Protein AF-A0A661ERA3-F1 (afdb_monomer_lite)

Structure (mmCIF, N/CA/C/O backbone):
data_AF-A0A661ERA3-F1
#
_entry.id   AF-A0A661ERA3-F1
#
loop_
_atom_site.group_PDB
_atom_site.id
_atom_site.type_symbol
_atom_site.label_atom_id
_atom_site.label_alt_id
_atom_site.label_comp_id
_atom_site.label_asym_id
_atom_site.label_entity_id
_atom_site.label_seq_id
_atom_site.pdbx_PDB_ins_code
_atom_site.Cartn_x
_atom_site.Cartn_y
_atom_site.Cartn_z
_atom_site.occupancy
_atom_site.B_iso_or_equiv
_atom_site.auth_seq_id
_atom_site.auth_comp_id
_atom_site.auth_asym_id
_atom_site.auth_atom_id
_atom_site.pdbx_PDB_model_num
ATOM 1 N N . MET A 1 1 ? 20.984 -39.316 20.073 1.00 54.69 1 MET A N 1
ATOM 2 C CA . MET A 1 1 ? 19.650 -38.697 20.283 1.00 54.69 1 MET A CA 1
ATOM 3 C C . MET A 1 1 ? 19.688 -37.383 21.068 1.00 54.69 1 MET A C 1
ATOM 5 O O . MET A 1 1 ? 18.980 -36.470 20.677 1.00 54.69 1 MET A O 1
ATOM 9 N N . LYS A 1 2 ? 20.518 -37.225 22.115 1.00 51.97 2 LYS A N 1
ATOM 10 C CA . LYS A 1 2 ? 20.583 -35.979 22.914 1.00 51.97 2 LYS A CA 1
ATOM 11 C C . LYS A 1 2 ? 21.170 -34.768 22.156 1.00 51.97 2 LYS A C 1
ATOM 13 O O . LYS A 1 2 ? 20.667 -33.662 22.308 1.00 51.97 2 LYS A O 1
ATOM 18 N N . SER A 1 3 ? 22.151 -34.979 21.270 1.00 54.59 3 SER A N 1
ATOM 19 C CA . SER A 1 3 ? 22.758 -33.893 20.474 1.00 54.59 3 SER A CA 1
ATOM 20 C C . SER A 1 3 ? 21.848 -33.331 19.376 1.00 54.59 3 SER A C 1
ATOM 22 O O . SER A 1 3 ? 21.937 -32.149 19.070 1.00 54.59 3 SER A O 1
ATOM 24 N N . CYS A 1 4 ? 20.935 -34.135 18.819 1.00 51.09 4 CYS A N 1
ATOM 25 C CA . CYS A 1 4 ? 19.971 -33.657 17.819 1.00 51.09 4 CYS A CA 1
ATOM 26 C C . CYS A 1 4 ? 18.899 -32.754 18.442 1.00 51.09 4 CYS A C 1
ATOM 28 O O . CYS A 1 4 ? 18.489 -31.783 17.822 1.00 51.09 4 CYS A O 1
ATOM 30 N N . VAL A 1 5 ? 18.484 -33.039 19.681 1.00 60.50 5 VAL A N 1
ATOM 31 C CA . VAL A 1 5 ? 17.509 -32.212 20.411 1.00 60.50 5 VAL A CA 1
ATOM 32 C C . VAL A 1 5 ? 18.129 -30.874 20.823 1.00 60.50 5 VAL A C 1
ATOM 34 O O . VAL A 1 5 ? 17.482 -29.841 20.691 1.00 60.50 5 VAL A O 1
ATOM 37 N N . LEU A 1 6 ? 19.403 -30.865 21.235 1.00 54.28 6 LEU A N 1
ATOM 38 C CA . LEU A 1 6 ? 20.127 -29.623 21.531 1.00 54.28 6 LEU A CA 1
ATOM 39 C C . LEU A 1 6 ? 20.326 -28.754 20.278 1.00 54.28 6 LEU A C 1
ATOM 41 O O . LEU A 1 6 ? 20.123 -27.548 20.345 1.00 54.28 6 LEU A O 1
ATOM 45 N N . ALA A 1 7 ? 20.667 -29.354 19.133 1.00 57.16 7 ALA A N 1
ATOM 46 C CA . ALA A 1 7 ? 20.816 -28.627 17.870 1.00 57.16 7 ALA A CA 1
ATOM 47 C C . ALA A 1 7 ? 19.482 -28.043 17.368 1.00 57.16 7 ALA A C 1
ATOM 49 O O . ALA A 1 7 ? 19.449 -26.923 16.864 1.00 57.16 7 ALA A O 1
ATOM 50 N N . LEU A 1 8 ? 18.375 -28.769 17.560 1.00 55.41 8 LEU A N 1
ATOM 51 C CA . LEU A 1 8 ? 17.033 -28.306 17.203 1.00 55.41 8 LEU A CA 1
ATOM 52 C C . LEU A 1 8 ? 16.563 -27.147 18.102 1.00 55.41 8 LEU A C 1
ATOM 54 O O . LEU A 1 8 ? 15.934 -26.212 17.616 1.00 55.41 8 LEU A O 1
ATOM 58 N N . LEU A 1 9 ? 16.924 -27.167 19.390 1.00 55.34 9 LEU A N 1
ATOM 59 C CA . LEU A 1 9 ? 16.661 -26.071 20.333 1.00 55.34 9 LEU A CA 1
ATOM 60 C C . LEU A 1 9 ? 17.505 -24.820 20.028 1.00 55.34 9 LEU A C 1
ATOM 62 O O . LEU A 1 9 ? 16.989 -23.708 20.117 1.00 55.34 9 LEU A O 1
ATOM 66 N N . TRP A 1 10 ? 18.762 -24.984 19.598 1.00 53.75 10 TRP A N 1
ATOM 67 C CA . TRP A 1 10 ? 19.606 -23.872 19.136 1.00 53.75 10 TRP A CA 1
ATOM 68 C C . TRP A 1 10 ? 19.092 -23.249 17.829 1.00 53.75 10 TRP A C 1
ATOM 70 O O . TRP A 1 10 ? 19.042 -22.024 17.718 1.00 53.75 10 TRP A O 1
ATOM 80 N N . LEU A 1 11 ? 18.628 -24.068 16.879 1.00 54.16 11 LEU A N 1
ATOM 81 C CA . LEU A 1 11 ? 18.009 -23.598 15.633 1.00 54.16 11 LEU A CA 1
ATOM 82 C C . LEU A 1 11 ? 16.691 -22.845 15.875 1.00 54.16 11 LEU A C 1
ATOM 84 O O . LEU A 1 11 ? 16.452 -21.833 15.223 1.00 54.16 11 LEU A O 1
ATOM 88 N N . LEU A 1 12 ? 15.873 -23.273 16.846 1.00 53.62 12 LEU A N 1
ATOM 89 C CA . LEU A 1 12 ? 14.665 -22.536 17.246 1.00 53.62 12 LEU A CA 1
ATOM 90 C C . LEU A 1 12 ? 14.980 -21.213 17.967 1.00 53.62 12 LEU A C 1
ATOM 92 O O . LEU A 1 12 ? 14.214 -20.261 17.850 1.00 53.62 12 LEU A O 1
ATOM 96 N N . SER A 1 13 ? 16.102 -21.126 18.690 1.00 53.38 13 SER A N 1
ATOM 97 C CA . SER A 1 13 ? 16.507 -19.905 19.408 1.00 53.38 13 SER A CA 1
ATOM 98 C C . SER A 1 13 ? 17.121 -18.820 18.510 1.00 53.38 13 SER A C 1
ATOM 100 O O . SER A 1 13 ? 17.169 -17.657 18.903 1.00 53.38 13 SER A O 1
ATOM 102 N N . ALA A 1 14 ? 17.551 -19.182 17.295 1.00 47.34 14 ALA A N 1
ATOM 103 C CA . ALA A 1 14 ? 18.138 -18.268 16.313 1.00 47.34 14 ALA A CA 1
ATOM 104 C C . ALA A 1 14 ? 17.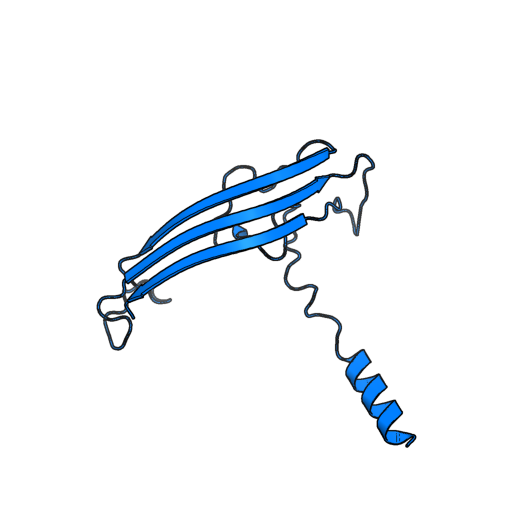104 -17.597 15.384 1.00 47.34 14 ALA A C 1
ATOM 106 O O . ALA A 1 14 ? 17.483 -16.812 14.518 1.00 47.34 14 ALA A O 1
ATOM 107 N N . MET A 1 15 ? 15.806 -17.878 15.560 1.00 51.94 15 MET A N 1
ATOM 108 C CA . MET A 1 15 ? 14.723 -17.138 14.905 1.00 51.94 15 MET A CA 1
ATOM 109 C C . MET A 1 15 ? 13.867 -16.390 15.929 1.00 51.94 15 MET A C 1
ATOM 111 O O . MET A 1 15 ? 12.734 -16.763 16.229 1.00 51.94 15 MET A O 1
ATOM 115 N N . PRO A 1 16 ? 14.361 -15.243 16.390 1.00 50.81 16 PRO A N 1
ATOM 116 C CA . PRO A 1 16 ? 13.527 -14.057 16.367 1.00 50.81 16 PRO A CA 1
ATOM 117 C C . PRO A 1 16 ? 14.238 -12.975 15.547 1.00 50.81 16 PRO A C 1
ATOM 119 O O . PRO A 1 16 ? 15.425 -13.065 15.276 1.00 50.81 16 PRO A O 1
ATOM 122 N N . VAL A 1 17 ? 13.530 -11.913 15.174 1.00 47.16 17 VAL A N 1
ATOM 123 C CA . VAL A 1 17 ? 14.082 -10.740 14.456 1.00 47.16 17 VAL A CA 1
ATOM 124 C C . VAL A 1 17 ? 14.149 -10.856 12.921 1.00 47.16 17 VAL A C 1
ATOM 126 O O . VAL A 1 17 ? 14.994 -10.258 12.274 1.00 47.16 17 VAL A O 1
ATOM 129 N N . MET A 1 18 ? 13.177 -11.521 12.291 1.00 39.12 18 MET A N 1
ATOM 130 C CA . MET A 1 18 ? 12.752 -11.126 10.929 1.00 39.12 18 MET A CA 1
ATOM 131 C C . MET A 1 18 ? 11.252 -10.816 10.832 1.00 39.12 18 MET A C 1
ATOM 133 O O . MET A 1 18 ? 10.748 -10.487 9.769 1.00 39.12 18 MET A O 1
ATOM 137 N N . ALA A 1 19 ? 10.531 -10.871 11.957 1.00 43.62 19 ALA A N 1
ATOM 138 C CA . ALA A 1 19 ? 9.147 -10.404 12.055 1.00 43.62 19 ALA A CA 1
ATOM 139 C C . ALA A 1 19 ? 9.044 -8.918 12.462 1.00 43.62 19 ALA A C 1
ATOM 141 O O . ALA A 1 19 ? 7.957 -8.355 12.449 1.00 43.62 19 ALA A O 1
ATOM 142 N N . ALA A 1 20 ? 10.166 -8.276 12.817 1.00 38.44 20 ALA A N 1
ATOM 143 C CA . ALA A 1 20 ? 10.208 -6.876 13.253 1.00 38.44 20 ALA A CA 1
ATOM 144 C C . ALA A 1 20 ? 10.586 -5.884 12.134 1.00 38.44 20 ALA A C 1
ATOM 146 O O . ALA A 1 20 ? 10.508 -4.678 12.335 1.00 38.44 20 ALA A O 1
ATOM 147 N N . ALA A 1 21 ? 10.965 -6.358 10.942 1.00 38.78 21 ALA A N 1
ATOM 148 C CA . ALA A 1 21 ? 11.406 -5.494 9.839 1.00 38.78 21 ALA A CA 1
ATOM 149 C C . ALA A 1 21 ? 10.261 -4.738 9.127 1.00 38.78 21 ALA A C 1
ATOM 151 O O . ALA A 1 21 ? 10.501 -4.046 8.144 1.00 38.78 21 ALA A O 1
ATOM 152 N N . GLY A 1 22 ? 9.023 -4.863 9.614 1.00 42.09 22 GLY A N 1
ATOM 153 C CA . GLY A 1 22 ? 7.836 -4.235 9.034 1.00 42.09 22 GLY A CA 1
ATOM 154 C C . GLY A 1 22 ? 7.041 -3.375 10.010 1.00 42.09 22 GLY A C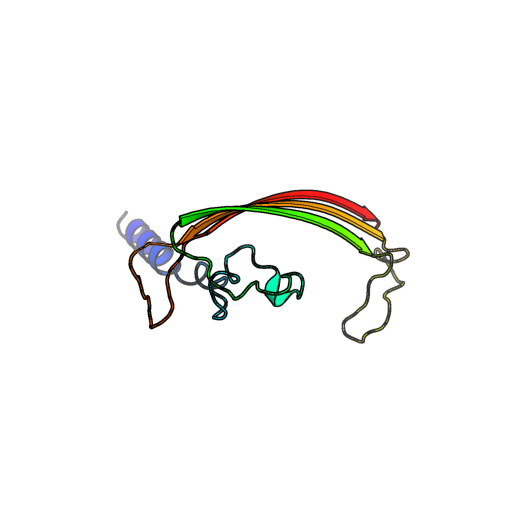 1
ATOM 155 O O . GLY A 1 22 ? 5.876 -3.126 9.747 1.00 42.09 22 GLY A O 1
ATOM 156 N N . THR A 1 23 ? 7.602 -2.956 11.148 1.00 41.09 23 THR A N 1
ATOM 157 C CA . THR A 1 23 ? 6.945 -1.959 12.008 1.00 41.09 23 THR A CA 1
ATOM 158 C C . THR A 1 23 ? 7.576 -0.602 11.740 1.00 41.09 23 THR A C 1
ATOM 160 O O . THR A 1 23 ? 8.486 -0.179 12.456 1.00 41.09 23 THR A O 1
ATOM 163 N N . SER A 1 24 ? 7.142 0.073 10.673 1.00 40.56 24 SER A N 1
ATOM 164 C CA . SER A 1 24 ? 7.513 1.477 10.495 1.00 40.56 24 SER A CA 1
ATOM 165 C C . SER A 1 24 ? 6.959 2.273 11.690 1.00 40.56 24 SER A C 1
ATOM 167 O O . SER A 1 24 ? 5.784 2.111 12.022 1.00 40.56 24 SER A O 1
ATOM 169 N N . PRO A 1 25 ? 7.755 3.126 12.360 1.00 39.34 25 PRO A N 1
ATOM 170 C CA . PRO A 1 25 ? 7.333 3.871 13.553 1.00 39.34 25 PRO A CA 1
ATOM 171 C C . PRO A 1 25 ? 6.262 4.945 13.270 1.00 39.34 25 PRO A C 1
ATOM 173 O O . PRO A 1 25 ? 5.849 5.667 14.175 1.00 39.34 25 PRO A O 1
ATOM 176 N N . ILE A 1 26 ? 5.787 5.045 12.025 1.00 39.00 26 ILE A N 1
ATOM 177 C CA . ILE A 1 26 ? 4.770 5.990 11.568 1.00 39.00 26 ILE A CA 1
ATOM 178 C C . ILE A 1 26 ? 3.411 5.275 11.484 1.00 39.00 26 ILE A C 1
ATOM 180 O O . ILE A 1 26 ? 2.937 4.941 10.401 1.00 39.00 26 ILE A O 1
ATOM 184 N N . GLY A 1 27 ? 2.789 5.037 12.642 1.00 43.09 27 GLY A N 1
ATOM 185 C CA . GLY A 1 27 ? 1.357 4.721 12.761 1.00 43.09 27 GLY A CA 1
ATOM 186 C C . GLY A 1 27 ? 0.834 3.479 12.002 1.00 43.09 27 GLY A C 1
ATOM 187 O O . GLY A 1 27 ? 1.600 2.708 11.426 1.00 43.09 27 GLY A O 1
ATOM 188 N N . PRO A 1 28 ? -0.496 3.256 11.996 1.00 44.88 28 PRO A N 1
ATOM 189 C CA . PRO A 1 28 ? -1.146 2.081 11.390 1.00 44.88 28 PRO A CA 1
ATOM 190 C C . PRO A 1 28 ? -0.960 1.948 9.866 1.00 44.88 28 PRO A C 1
ATOM 192 O O . PRO A 1 28 ? -1.335 0.933 9.288 1.00 44.88 28 PRO A O 1
ATOM 195 N N . SER A 1 29 ? -0.358 2.937 9.203 1.00 46.12 29 SER A N 1
ATOM 196 C CA . SER A 1 29 ? 0.069 2.862 7.802 1.00 46.12 29 SER A CA 1
ATOM 197 C C . SER A 1 29 ? 1.257 1.939 7.563 1.00 46.12 29 SER A C 1
ATOM 199 O O . SER A 1 29 ? 1.447 1.509 6.432 1.00 46.12 29 SER A O 1
ATOM 201 N N . GLY A 1 30 ? 2.059 1.654 8.593 1.00 45.62 30 GLY A N 1
ATOM 202 C CA . GLY A 1 30 ? 3.382 1.044 8.476 1.00 45.62 30 GLY A CA 1
ATOM 203 C C . GLY A 1 30 ? 3.444 -0.481 8.431 1.00 45.62 30 GLY A C 1
ATOM 204 O O . GLY A 1 30 ? 4.539 -0.992 8.629 1.00 45.62 30 GLY A O 1
ATOM 205 N N . GLY A 1 31 ? 2.324 -1.189 8.233 1.00 49.16 31 GLY A N 1
ATOM 206 C CA . GLY A 1 31 ? 2.267 -2.658 8.242 1.00 49.16 31 GLY A CA 1
ATOM 207 C C . GLY A 1 31 ? 3.146 -3.338 7.178 1.00 49.16 31 GLY A C 1
ATOM 208 O O . GLY A 1 31 ? 3.733 -2.690 6.315 1.00 49.16 31 GLY A O 1
ATOM 209 N N . LEU A 1 32 ? 3.194 -4.677 7.189 1.00 45.97 32 LEU A N 1
ATOM 210 C CA . LEU A 1 32 ? 4.004 -5.522 6.281 1.00 45.97 32 LEU A CA 1
ATOM 211 C C . LEU A 1 32 ? 3.823 -5.229 4.776 1.00 45.97 32 LEU A C 1
ATOM 213 O O . LEU A 1 32 ? 4.676 -5.596 3.972 1.00 45.97 32 LEU A O 1
ATOM 217 N N . LEU A 1 33 ? 2.713 -4.592 4.398 1.00 50.25 33 LEU A N 1
ATOM 218 C CA . LEU A 1 33 ? 2.371 -4.204 3.026 1.00 50.25 33 LEU A CA 1
ATOM 219 C C . LEU A 1 33 ? 2.301 -2.679 2.842 1.00 50.25 33 LEU A C 1
ATOM 221 O O . LEU A 1 33 ? 1.618 -2.199 1.939 1.00 50.25 33 LEU A O 1
ATOM 225 N N . SER A 1 34 ? 2.925 -1.909 3.731 1.00 56.34 34 SER A N 1
ATOM 226 C CA . SER A 1 34 ? 2.994 -0.455 3.619 1.00 56.34 34 SER A CA 1
ATOM 227 C C . SER A 1 34 ? 3.840 -0.056 2.419 1.00 56.34 34 SER A C 1
ATOM 229 O O . SER A 1 34 ? 4.999 -0.461 2.300 1.00 56.34 34 SER A O 1
ATOM 231 N N . SER A 1 35 ? 3.275 0.777 1.550 1.00 59.72 35 SER A N 1
ATOM 232 C CA . SER A 1 35 ? 4.021 1.440 0.487 1.00 59.72 35 SER A CA 1
ATOM 233 C C . SER A 1 35 ? 4.482 2.846 0.886 1.00 59.72 35 SER A C 1
ATOM 235 O O . SER A 1 35 ? 5.084 3.538 0.063 1.00 59.72 35 SER A O 1
ATOM 237 N N . ALA A 1 36 ? 4.302 3.250 2.153 1.00 57.00 36 ALA A N 1
ATOM 238 C CA . ALA A 1 36 ? 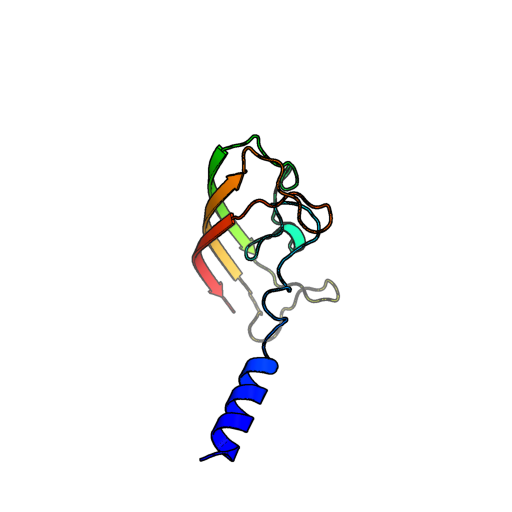4.779 4.530 2.675 1.00 57.00 36 ALA A CA 1
ATOM 239 C C . ALA A 1 36 ? 6.287 4.741 2.478 1.00 57.00 36 ALA A C 1
ATOM 241 O O . ALA A 1 36 ? 6.655 5.825 2.026 1.00 57.00 36 ALA A O 1
ATOM 242 N N . PRO A 1 37 ? 7.180 3.751 2.717 1.00 54.22 37 PRO A N 1
ATOM 243 C CA . PRO A 1 37 ? 8.610 3.931 2.447 1.00 54.22 37 PRO A CA 1
ATOM 244 C C . PRO A 1 37 ? 8.919 4.149 0.961 1.00 54.22 37 PRO A C 1
ATOM 246 O O . PRO A 1 37 ? 9.942 4.732 0.620 1.00 54.22 37 PRO A O 1
ATOM 249 N N . LEU A 1 38 ? 8.031 3.678 0.082 1.00 58.16 38 LEU A N 1
ATOM 250 C CA . LEU A 1 38 ? 8.132 3.820 -1.368 1.00 58.16 38 LEU A CA 1
ATOM 251 C C . LEU A 1 38 ? 7.421 5.087 -1.875 1.00 58.16 38 LEU A C 1
ATOM 253 O O . LEU A 1 38 ? 7.335 5.288 -3.084 1.00 58.16 38 LEU A O 1
ATOM 257 N N . GLY A 1 39 ? 6.889 5.922 -0.971 1.00 55.78 39 GLY A N 1
ATOM 258 C CA . GLY A 1 39 ? 6.143 7.135 -1.310 1.00 55.78 39 GLY A CA 1
ATOM 259 C C . GLY A 1 39 ? 4.809 6.875 -2.015 1.00 55.78 39 GLY A C 1
ATOM 260 O O . GLY A 1 39 ? 4.257 7.792 -2.613 1.00 55.78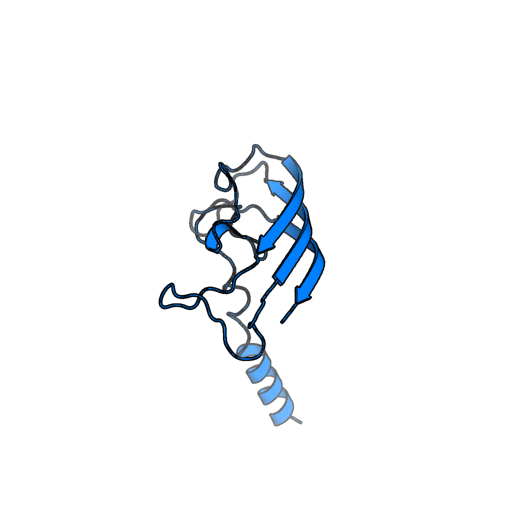 39 GLY A O 1
ATOM 261 N N . ALA A 1 40 ? 4.308 5.637 -1.978 1.00 60.22 40 ALA A N 1
ATOM 262 C CA . ALA A 1 40 ? 3.070 5.241 -2.651 1.00 60.22 40 ALA A CA 1
ATOM 263 C C . ALA A 1 40 ? 1.836 5.285 -1.732 1.00 60.22 40 ALA A C 1
ATOM 265 O O . ALA A 1 40 ? 0.718 5.114 -2.213 1.00 60.22 40 ALA A O 1
ATOM 266 N N . ASP A 1 41 ? 2.023 5.541 -0.432 1.00 60.59 41 ASP A N 1
ATOM 267 C CA . ASP A 1 41 ? 0.905 5.791 0.479 1.00 60.59 41 ASP A CA 1
ATOM 268 C C . ASP A 1 41 ? 0.422 7.242 0.332 1.00 60.59 41 ASP A C 1
ATOM 270 O O . ASP A 1 41 ? 1.208 8.187 0.389 1.00 60.59 41 ASP A O 1
ATOM 274 N N . ASP A 1 42 ? -0.887 7.393 0.146 1.00 52.53 42 ASP A N 1
ATOM 275 C CA . ASP A 1 42 ? -1.552 8.664 -0.144 1.00 52.53 42 ASP A CA 1
ATOM 276 C C . ASP A 1 42 ? -1.745 9.541 1.118 1.00 52.53 42 ASP A C 1
ATOM 278 O O . ASP A 1 42 ? -1.479 9.133 2.260 1.00 52.53 42 ASP A O 1
ATOM 282 N N . PHE A 1 43 ? -2.222 10.769 0.914 1.00 45.44 43 PHE A N 1
ATOM 283 C CA . PHE A 1 43 ? -2.546 11.743 1.954 1.00 45.44 43 PHE A CA 1
ATOM 284 C C . PHE A 1 43 ? -3.432 11.118 3.054 1.00 45.44 43 PHE A C 1
ATOM 286 O O . PHE A 1 43 ? -4.422 10.452 2.771 1.00 45.44 43 PHE A O 1
ATOM 293 N N . MET A 1 44 ? -3.081 11.361 4.325 1.00 55.84 44 MET A N 1
ATOM 294 C CA . MET A 1 44 ? -3.722 10.812 5.541 1.00 55.84 44 MET A CA 1
ATOM 295 C C . MET A 1 44 ? -3.411 9.353 5.918 1.00 55.84 44 MET A C 1
ATOM 297 O O . MET A 1 44 ? -4.021 8.851 6.862 1.00 55.84 44 MET A O 1
ATOM 301 N N . SER A 1 45 ? -2.426 8.693 5.305 1.00 57.62 45 SER A N 1
ATOM 302 C CA . SER A 1 45 ? -1.997 7.339 5.715 1.00 57.62 45 SER A CA 1
ATOM 303 C C . SER A 1 45 ? -1.680 7.206 7.222 1.00 57.62 45 SER A C 1
ATOM 305 O O . SER A 1 45 ? -1.964 6.174 7.825 1.00 57.62 45 SER A O 1
ATOM 307 N N . GLY A 1 46 ? -1.202 8.277 7.869 1.00 58.66 46 GLY A N 1
ATOM 308 C CA . GLY A 1 46 ? -0.923 8.321 9.312 1.00 58.66 46 GLY A CA 1
ATOM 309 C C . GLY A 1 46 ? -2.111 8.649 10.232 1.00 58.66 46 GLY A C 1
ATOM 310 O O . GLY A 1 46 ? -1.935 8.667 11.454 1.00 58.66 46 GLY A O 1
ATOM 311 N N . VAL A 1 47 ? -3.306 8.932 9.701 1.00 70.19 47 VAL A N 1
ATOM 312 C CA . VAL A 1 47 ? -4.481 9.276 10.520 1.00 70.19 47 VAL A CA 1
ATOM 313 C C . VAL A 1 47 ? -5.214 7.999 10.917 1.00 70.19 47 VAL A C 1
ATOM 315 O O . VAL A 1 47 ? -5.836 7.335 10.094 1.00 70.19 47 VAL A O 1
ATOM 318 N N . ALA A 1 48 ? -5.163 7.660 12.206 1.00 73.00 48 ALA A N 1
ATOM 319 C CA . ALA A 1 48 ? -5.933 6.543 12.739 1.00 73.00 48 ALA A CA 1
ATOM 320 C C . ALA A 1 48 ? -7.441 6.852 12.641 1.00 73.00 48 ALA A C 1
ATOM 322 O O . ALA A 1 48 ? -7.875 7.877 13.182 1.00 73.00 48 ALA A O 1
ATOM 323 N N . PRO A 1 49 ? -8.251 5.993 11.997 1.00 78.62 49 PRO A N 1
ATOM 324 C CA . PRO A 1 49 ? -9.691 6.198 11.951 1.00 78.62 49 PRO A CA 1
ATOM 325 C C . PRO A 1 49 ? -10.312 5.961 13.344 1.00 78.62 49 PRO A C 1
ATOM 327 O O . PRO A 1 49 ? -9.644 5.442 14.249 1.00 78.62 49 PRO A O 1
ATOM 330 N N . PRO A 1 50 ? -11.586 6.341 13.546 1.00 87.00 50 PRO A N 1
ATOM 331 C CA . PRO A 1 50 ? -12.336 5.983 14.749 1.00 87.00 50 PRO A CA 1
ATOM 332 C C . PRO A 1 50 ? -12.349 4.463 15.017 1.00 87.00 50 PRO A C 1
ATOM 334 O O . PRO A 1 50 ? -12.004 3.671 14.141 1.00 87.00 50 PRO A O 1
ATOM 337 N N . PRO A 1 51 ? -12.734 4.018 16.225 1.00 90.81 51 PRO A N 1
ATOM 338 C CA . PRO A 1 51 ? -12.917 2.598 16.503 1.00 90.81 51 PRO A CA 1
ATOM 339 C C . PRO A 1 51 ? -13.881 1.902 15.539 1.00 90.81 51 PRO A C 1
ATOM 341 O O . PRO A 1 51 ? -14.940 2.440 15.218 1.00 90.81 51 PRO A O 1
ATOM 344 N N . GLY A 1 52 ? -13.523 0.691 15.109 1.00 89.88 52 GLY A N 1
ATOM 345 C CA . GLY A 1 52 ? -14.333 -0.091 14.179 1.00 89.88 52 GLY A CA 1
ATOM 346 C C . GLY A 1 52 ? -13.531 -1.072 13.327 1.00 89.88 52 GLY A C 1
ATOM 347 O O . GLY A 1 52 ? -12.307 -1.177 13.429 1.00 89.88 52 GLY A O 1
ATOM 348 N N . VAL A 1 53 ? -14.249 -1.804 12.476 1.00 90.44 53 VAL A N 1
ATOM 349 C CA . VAL A 1 53 ? -13.673 -2.689 11.457 1.00 90.44 53 VAL A CA 1
ATOM 350 C C . VAL A 1 53 ? -13.813 -2.014 10.102 1.00 90.44 53 VAL A C 1
ATOM 352 O O . VAL A 1 53 ? -14.907 -1.616 9.706 1.00 90.44 53 VAL A O 1
ATOM 355 N N . TYR A 1 54 ? -12.697 -1.907 9.394 1.00 86.06 54 TYR A N 1
ATOM 356 C CA . TYR A 1 54 ? -12.604 -1.253 8.103 1.00 86.06 54 TYR A CA 1
ATOM 357 C C . TYR A 1 54 ? -12.143 -2.249 7.049 1.00 86.06 54 TYR A C 1
ATOM 359 O O . TYR A 1 54 ? -11.226 -3.047 7.259 1.00 86.06 54 TYR A O 1
ATOM 367 N N . TRP A 1 55 ? -12.781 -2.159 5.891 1.00 87.81 55 TRP A N 1
ATOM 368 C CA . TRP A 1 55 ? -12.320 -2.781 4.666 1.00 87.81 55 TRP A CA 1
ATOM 369 C C . TRP A 1 55 ? -11.768 -1.692 3.758 1.00 87.81 55 TRP A C 1
ATOM 371 O O . TRP A 1 55 ? -12.488 -0.762 3.393 1.00 87.81 55 TRP A O 1
ATOM 381 N N . LEU A 1 56 ? -10.492 -1.810 3.412 1.00 82.50 56 LEU A N 1
ATOM 382 C CA . LEU A 1 56 ? -9.811 -0.906 2.503 1.00 82.50 56 LEU A CA 1
ATOM 383 C C . LEU A 1 56 ? -9.460 -1.663 1.226 1.00 82.50 56 LEU A C 1
ATOM 385 O O . LEU A 1 56 ? -8.963 -2.790 1.257 1.00 82.50 56 LEU A O 1
ATOM 389 N N . ASN A 1 57 ? -9.731 -1.019 0.098 1.00 85.69 57 ASN A N 1
ATOM 390 C CA . ASN A 1 57 ? -9.434 -1.536 -1.225 1.00 85.69 57 ASN A CA 1
ATOM 391 C C . ASN A 1 57 ? -8.636 -0.483 -1.995 1.00 85.69 57 ASN A C 1
ATOM 393 O O . ASN A 1 57 ? -9.182 0.558 -2.363 1.00 85.69 57 ASN A O 1
ATOM 397 N N . TYR A 1 58 ? -7.368 -0.771 -2.261 1.00 81.75 58 TYR A N 1
ATOM 398 C CA . TYR A 1 58 ? -6.494 0.103 -3.032 1.00 81.75 58 TYR A CA 1
ATOM 399 C C . TYR A 1 58 ? -6.318 -0.467 -4.431 1.00 81.75 58 TYR A C 1
ATOM 401 O O . TYR A 1 58 ? -5.633 -1.468 -4.626 1.00 81.75 58 TYR A O 1
ATOM 409 N N . SER A 1 59 ? -6.935 0.177 -5.416 1.00 88.00 59 SER A N 1
ATOM 410 C CA . SER A 1 59 ? -6.685 -0.125 -6.825 1.00 88.00 59 SER A CA 1
ATOM 411 C C . SER A 1 59 ? -5.620 0.818 -7.350 1.00 88.00 59 SER A C 1
ATOM 413 O O . SER A 1 59 ? -5.731 2.026 -7.160 1.00 88.00 59 SER A O 1
ATOM 415 N N . PHE A 1 60 ? -4.616 0.285 -8.034 1.00 83.88 60 PHE A N 1
ATOM 416 C CA . PHE A 1 60 ? -3.578 1.109 -8.633 1.00 83.88 60 PHE A CA 1
ATOM 417 C C . PHE A 1 60 ? -3.209 0.628 -10.030 1.00 83.88 60 PHE A C 1
ATOM 419 O O . PHE A 1 60 ? -3.298 -0.556 -10.365 1.00 83.88 60 PHE A O 1
ATOM 426 N N . HIS A 1 61 ? -2.766 1.581 -10.841 1.00 89.75 61 HIS A N 1
ATOM 427 C CA . HIS A 1 61 ? -2.180 1.329 -12.142 1.00 89.75 61 HIS A CA 1
ATOM 428 C C . HIS A 1 61 ? -0.862 2.091 -12.228 1.00 89.75 61 HIS A C 1
ATOM 430 O O . HIS A 1 61 ? -0.838 3.317 -12.157 1.00 89.75 61 HIS A O 1
ATOM 436 N N . TYR A 1 62 ? 0.232 1.353 -12.356 1.00 87.31 62 TYR A N 1
ATOM 437 C CA . TYR A 1 62 ? 1.578 1.891 -12.469 1.00 87.31 62 TYR A CA 1
ATOM 438 C C . TYR A 1 62 ? 2.119 1.642 -13.872 1.00 87.31 62 TYR A C 1
ATOM 440 O O . TYR A 1 62 ? 2.023 0.529 -14.401 1.00 87.31 62 TYR A O 1
ATOM 448 N N . ARG A 1 63 ? 2.731 2.675 -14.452 1.00 93.19 63 ARG A N 1
ATOM 449 C CA . ARG A 1 63 ? 3.423 2.599 -15.733 1.00 93.19 63 ARG A CA 1
ATOM 450 C C . ARG A 1 63 ? 4.790 3.261 -15.628 1.00 93.19 63 ARG A C 1
ATOM 452 O O . ARG A 1 63 ? 4.881 4.406 -15.200 1.00 93.19 63 ARG A O 1
ATOM 459 N N . ALA A 1 64 ? 5.813 2.556 -16.092 1.00 91.88 64 ALA A N 1
ATOM 460 C CA . ALA A 1 64 ? 7.139 3.108 -16.320 1.00 91.88 64 ALA A CA 1
ATOM 461 C C . ALA A 1 64 ? 7.642 2.668 -17.694 1.00 91.88 64 ALA A C 1
ATOM 463 O O . ALA A 1 64 ? 7.529 1.497 -18.053 1.00 91.88 64 ALA A O 1
ATOM 464 N N . ASP A 1 65 ? 8.184 3.613 -18.455 1.00 93.81 65 ASP A N 1
ATOM 465 C CA . ASP A 1 65 ? 8.769 3.370 -19.780 1.00 93.81 65 ASP A CA 1
ATOM 466 C C . ASP A 1 65 ? 10.305 3.554 -19.762 1.00 93.81 65 ASP A C 1
ATOM 468 O O . ASP A 1 65 ? 10.929 3.585 -20.815 1.00 93.81 65 ASP A O 1
ATOM 472 N N . LYS A 1 66 ? 10.900 3.740 -18.572 1.00 91.50 66 LYS A N 1
ATOM 473 C CA . LYS A 1 66 ? 12.333 3.983 -18.351 1.00 91.50 66 LYS A CA 1
ATOM 474 C C . LYS A 1 66 ? 12.783 3.363 -17.036 1.00 91.50 66 LYS A C 1
ATOM 476 O O . LYS A 1 66 ? 12.014 3.363 -16.071 1.00 91.50 66 LYS A O 1
ATOM 481 N N . PHE A 1 67 ? 14.021 2.881 -16.988 1.00 91.12 67 PHE A N 1
ATOM 482 C CA . PHE A 1 67 ? 14.651 2.413 -15.757 1.00 91.12 67 PHE A CA 1
ATOM 483 C C . PHE A 1 67 ? 15.779 3.371 -15.363 1.00 91.12 67 PHE A C 1
ATOM 485 O O . PHE A 1 67 ? 16.749 3.522 -16.100 1.00 91.12 67 PHE A O 1
ATOM 492 N N . THR A 1 68 ? 15.654 4.038 -14.215 1.00 90.12 68 THR A N 1
ATOM 493 C CA . THR A 1 68 ? 16.636 5.027 -13.740 1.00 90.12 68 THR A CA 1
ATOM 494 C C . THR A 1 68 ? 17.546 4.407 -12.684 1.00 90.12 68 THR A C 1
ATOM 496 O O . THR A 1 68 ? 17.068 3.827 -11.709 1.00 90.12 68 THR A O 1
ATOM 499 N N . GLY A 1 69 ? 18.857 4.514 -12.897 1.00 87.50 69 GLY A N 1
ATOM 500 C CA . GLY A 1 69 ? 19.886 4.055 -11.973 1.00 87.50 69 GLY A CA 1
ATOM 501 C C . GLY A 1 69 ? 20.038 4.962 -10.750 1.00 87.50 69 GLY A C 1
ATOM 502 O O . GLY A 1 69 ? 19.438 6.031 -10.650 1.00 87.50 69 GLY A O 1
ATOM 503 N N . GLY A 1 70 ? 20.874 4.540 -9.799 1.00 87.81 70 GLY A N 1
ATOM 504 C CA . GLY A 1 70 ? 21.130 5.304 -8.570 1.00 87.81 70 GLY A CA 1
ATOM 505 C C . GLY A 1 70 ? 21.866 6.634 -8.783 1.00 87.81 70 GLY A C 1
ATOM 506 O O . GLY A 1 70 ? 21.852 7.484 -7.900 1.00 87.81 70 GLY A O 1
ATOM 507 N N . ASP A 1 71 ? 22.485 6.828 -9.947 1.00 91.56 71 ASP A N 1
ATOM 508 C CA . ASP A 1 71 ? 23.117 8.079 -10.383 1.00 91.56 71 ASP A CA 1
ATOM 509 C C . ASP A 1 71 ? 22.119 9.071 -11.012 1.00 91.56 71 ASP A C 1
ATOM 511 O O . ASP A 1 71 ? 22.501 10.176 -11.394 1.00 91.56 71 ASP A O 1
ATOM 515 N N . GLY A 1 72 ? 20.842 8.685 -11.119 1.00 88.81 72 GLY A N 1
ATOM 516 C CA . GLY A 1 72 ? 19.789 9.480 -11.745 1.00 88.81 72 GLY A CA 1
ATOM 517 C C . GLY A 1 72 ? 19.758 9.386 -13.272 1.00 88.81 72 GLY A C 1
ATOM 518 O O . GLY A 1 72 ? 18.865 9.973 -13.886 1.00 88.81 72 GLY A O 1
ATOM 519 N N . ASN A 1 73 ? 20.674 8.635 -13.890 1.00 92.38 73 ASN A N 1
ATOM 520 C CA . ASN A 1 73 ? 20.686 8.425 -15.333 1.00 92.38 73 ASN A CA 1
ATOM 521 C C . ASN A 1 73 ? 19.815 7.227 -15.725 1.00 92.38 73 ASN A C 1
ATOM 523 O O . ASN A 1 73 ? 19.610 6.283 -14.963 1.00 92.38 73 ASN A O 1
ATOM 527 N N . GLU A 1 74 ? 19.278 7.264 -16.941 1.00 92.50 74 GLU A N 1
ATOM 528 C CA . GLU A 1 74 ? 18.540 6.140 -17.511 1.00 92.50 74 GLU A CA 1
ATOM 529 C C . GLU A 1 74 ? 19.500 5.012 -17.912 1.00 92.50 74 GLU A C 1
ATOM 531 O O . GLU A 1 74 ? 20.516 5.250 -18.566 1.00 92.50 74 GLU A O 1
ATOM 536 N N . ILE A 1 75 ? 19.158 3.777 -17.551 1.00 91.19 75 ILE A N 1
ATOM 537 C CA . ILE A 1 75 ? 19.872 2.579 -17.983 1.00 91.19 75 ILE A CA 1
ATOM 538 C C . ILE A 1 75 ? 19.305 2.157 -19.341 1.00 91.19 75 ILE A C 1
ATOM 540 O O . ILE A 1 75 ? 18.148 1.762 -19.431 1.00 91.19 75 ILE A O 1
ATOM 544 N N . GLN A 1 76 ? 20.130 2.237 -20.386 1.00 89.06 76 GLN A N 1
ATOM 545 C CA . GLN A 1 76 ? 19.782 1.880 -21.774 1.00 89.06 76 GLN A CA 1
ATOM 546 C C . GLN A 1 76 ? 20.695 0.767 -22.314 1.00 89.06 76 GLN A C 1
ATOM 548 O O . GLN A 1 76 ? 21.115 0.778 -23.467 1.00 89.06 76 GLN A O 1
ATOM 553 N N . VAL A 1 77 ? 21.117 -0.154 -21.445 1.00 86.50 77 VAL A N 1
ATOM 554 C CA . VAL A 1 77 ? 22.056 -1.225 -21.797 1.00 86.50 77 VAL A CA 1
ATOM 555 C C . VAL A 1 77 ? 21.581 -2.563 -21.250 1.00 86.50 77 VAL A C 1
ATOM 557 O O . VAL A 1 77 ? 21.106 -2.639 -20.120 1.00 86.50 77 VAL A O 1
ATOM 560 N N . GLY A 1 78 ? 21.791 -3.627 -22.030 1.00 86.19 78 GLY A N 1
ATOM 561 C CA . GLY A 1 78 ? 21.500 -5.003 -21.621 1.00 86.19 78 GLY A CA 1
ATOM 562 C C . GLY A 1 78 ? 20.002 -5.353 -21.646 1.00 86.19 78 GLY A C 1
ATOM 563 O O . GLY A 1 78 ? 19.251 -4.720 -22.387 1.00 86.19 78 GLY A O 1
ATOM 564 N N . PRO A 1 79 ? 19.542 -6.357 -20.867 1.00 84.19 79 PRO A N 1
ATOM 565 C CA . PRO A 1 79 ? 18.117 -6.413 -20.519 1.00 84.19 79 PRO A CA 1
ATOM 566 C C . PRO A 1 79 ? 17.817 -5.108 -19.777 1.00 84.19 79 PRO A C 1
ATOM 568 O O . PRO A 1 79 ? 18.724 -4.631 -19.142 1.00 84.19 79 PRO A O 1
ATOM 571 N N . LEU A 1 80 ? 16.649 -4.501 -19.747 1.00 87.62 80 LEU A N 1
ATOM 572 C CA . LEU A 1 80 ? 16.446 -3.083 -19.345 1.00 87.62 80 LEU A CA 1
ATOM 573 C C . LEU A 1 80 ? 16.644 -2.066 -20.483 1.00 87.62 80 LEU A C 1
ATOM 575 O O . LEU A 1 80 ? 16.062 -0.987 -20.379 1.00 87.62 80 LEU A O 1
ATOM 579 N N . ASP A 1 81 ? 17.354 -2.379 -21.576 1.00 86.75 81 ASP A N 1
ATOM 580 C CA . ASP A 1 81 ? 17.221 -1.571 -22.798 1.00 86.75 81 ASP A CA 1
ATOM 581 C C . ASP A 1 81 ? 15.780 -1.707 -23.341 1.00 86.75 81 ASP A C 1
ATOM 583 O O . ASP A 1 81 ? 15.230 -2.807 -23.424 1.00 86.75 81 ASP A O 1
ATOM 587 N N . ASP A 1 82 ? 15.122 -0.583 -23.635 1.00 89.88 82 ASP A N 1
ATOM 588 C CA . ASP A 1 82 ? 13.666 -0.489 -23.879 1.00 89.88 82 ASP A CA 1
ATOM 589 C C . ASP A 1 82 ? 12.778 -1.052 -22.737 1.00 89.88 82 ASP A C 1
ATOM 591 O O . ASP A 1 82 ? 11.740 -1.688 -22.983 1.00 89.88 82 ASP A O 1
ATOM 595 N N . PHE A 1 83 ? 13.164 -0.810 -21.476 1.00 93.00 83 PHE A N 1
ATOM 596 C CA . PHE A 1 83 ? 12.385 -1.204 -20.297 1.00 93.00 83 PHE A CA 1
ATOM 597 C C . PHE A 1 83 ? 10.942 -0.687 -20.343 1.00 93.00 83 PHE A C 1
ATOM 599 O O . PHE A 1 83 ? 10.685 0.511 -20.476 1.00 93.00 83 PHE A O 1
ATOM 606 N N . LYS A 1 84 ? 9.977 -1.587 -20.131 1.00 94.38 84 LYS A N 1
ATOM 607 C CA . LYS A 1 84 ? 8.569 -1.212 -19.937 1.00 94.38 84 LYS A CA 1
ATOM 608 C C . LYS A 1 84 ? 7.960 -2.000 -18.792 1.00 94.38 84 LYS A C 1
ATOM 610 O O . LYS A 1 84 ? 7.924 -3.227 -18.825 1.00 94.38 84 LYS A O 1
ATOM 615 N N . ALA A 1 85 ? 7.376 -1.299 -17.832 1.00 92.50 85 ALA A N 1
ATOM 616 C CA . ALA A 1 85 ? 6.574 -1.886 -16.774 1.00 92.50 85 ALA A CA 1
ATOM 617 C C . ALA A 1 85 ? 5.148 -1.351 -16.831 1.00 92.50 85 ALA A C 1
ATOM 619 O O . ALA A 1 85 ? 4.915 -0.142 -16.841 1.00 92.50 85 ALA A O 1
ATOM 620 N N . ARG A 1 86 ? 4.181 -2.266 -16.832 1.00 94.81 86 ARG A N 1
ATOM 621 C CA . ARG A 1 86 ? 2.776 -1.970 -16.557 1.00 94.81 86 ARG A CA 1
ATOM 622 C C . ARG A 1 86 ? 2.305 -2.917 -15.474 1.00 94.81 86 ARG A C 1
ATOM 624 O O . ARG A 1 86 ? 2.341 -4.134 -15.651 1.00 94.81 86 ARG A O 1
ATOM 631 N N . ILE A 1 87 ? 1.889 -2.357 -14.351 1.00 91.81 87 ILE A N 1
ATOM 632 C CA . ILE A 1 87 ? 1.432 -3.124 -13.201 1.00 91.81 87 ILE A CA 1
ATOM 633 C C . ILE A 1 87 ? 0.054 -2.602 -12.841 1.00 91.81 87 ILE A C 1
ATOM 635 O O . ILE A 1 87 ? -0.097 -1.430 -12.508 1.00 91.81 87 ILE A O 1
ATOM 639 N N . THR A 1 88 ? -0.945 -3.471 -12.919 1.00 92.94 88 THR A N 1
ATOM 640 C CA . THR A 1 88 ? -2.266 -3.179 -12.363 1.00 92.94 88 THR A CA 1
ATOM 641 C C . THR A 1 88 ? -2.423 -4.024 -11.124 1.00 92.94 88 THR A C 1
ATOM 643 O O . THR A 1 88 ? -2.159 -5.227 -11.150 1.00 92.94 88 THR A O 1
ATOM 646 N N . GLY A 1 89 ? -2.809 -3.391 -10.032 1.00 89.44 89 GLY A N 1
ATOM 647 C CA . GLY A 1 89 ? -2.876 -4.050 -8.750 1.00 89.44 89 GLY A CA 1
ATOM 648 C C . GLY A 1 89 ? -4.123 -3.686 -7.989 1.00 89.44 89 GLY A C 1
ATOM 649 O O . GLY A 1 89 ? -4.699 -2.609 -8.150 1.00 89.44 89 GLY A O 1
ATOM 650 N N . ASN A 1 90 ? -4.516 -4.619 -7.141 1.00 89.12 90 ASN A N 1
ATOM 651 C CA . ASN A 1 90 ? -5.551 -4.417 -6.165 1.00 89.12 90 ASN A CA 1
ATOM 652 C C . ASN A 1 90 ? -5.058 -4.943 -4.815 1.00 89.12 90 ASN A C 1
ATOM 654 O O . ASN A 1 90 ? -4.631 -6.095 -4.711 1.00 89.12 90 ASN A O 1
ATOM 658 N N . VAL A 1 91 ? -5.048 -4.078 -3.804 1.00 84.19 91 VAL A N 1
ATOM 659 C CA . VAL A 1 91 ? -4.640 -4.420 -2.444 1.00 84.19 91 VAL A CA 1
ATOM 660 C C . VAL A 1 91 ? -5.865 -4.384 -1.562 1.00 84.19 91 VAL A C 1
ATOM 662 O O . VAL A 1 91 ? -6.448 -3.334 -1.293 1.00 84.19 91 VAL A O 1
ATOM 665 N N . PHE A 1 92 ? -6.211 -5.566 -1.096 1.00 85.38 92 PHE A N 1
ATOM 666 C CA . PHE A 1 92 ? -7.281 -5.798 -0.161 1.00 85.38 92 PHE A CA 1
ATOM 667 C C . PHE A 1 92 ? -6.711 -5.750 1.247 1.00 85.38 92 PHE A C 1
ATOM 669 O O . PHE A 1 92 ? -5.770 -6.487 1.545 1.00 85.38 92 PHE A O 1
ATOM 676 N N . ARG A 1 93 ? -7.257 -4.898 2.113 1.00 82.56 93 ARG A N 1
ATOM 677 C CA . ARG A 1 93 ? -6.792 -4.745 3.493 1.00 82.56 93 ARG A CA 1
ATOM 678 C C . ARG A 1 93 ? -7.976 -4.716 4.451 1.00 82.56 93 ARG A C 1
ATOM 680 O O . ARG A 1 93 ? -8.834 -3.841 4.389 1.00 82.56 93 ARG A O 1
ATOM 687 N N . TYR A 1 94 ? -7.987 -5.666 5.369 1.00 83.25 94 TYR A N 1
ATOM 688 C CA . TYR A 1 94 ? -8.800 -5.635 6.571 1.00 83.25 94 TYR A CA 1
ATOM 689 C C . TYR A 1 94 ? -8.032 -4.934 7.680 1.00 83.25 94 TYR A C 1
ATOM 691 O O . TYR A 1 94 ? -6.858 -5.209 7.916 1.00 83.25 94 TYR A O 1
ATOM 699 N N . PHE A 1 95 ? -8.712 -4.036 8.371 1.00 83.44 95 PHE A N 1
ATOM 700 C CA . PHE A 1 95 ? -8.133 -3.236 9.433 1.00 83.44 95 PHE A CA 1
ATOM 701 C C . PHE A 1 95 ? -9.105 -3.173 10.603 1.00 83.44 95 PHE A C 1
ATOM 703 O O . PHE A 1 95 ? -10.301 -2.941 10.410 1.00 83.44 95 PHE A O 1
ATOM 710 N N . TRP A 1 96 ? -8.604 -3.361 11.819 1.00 86.50 96 TRP A N 1
ATOM 711 C CA . TRP A 1 96 ? -9.411 -3.224 13.025 1.00 86.50 96 TRP A CA 1
ATOM 712 C C . TRP A 1 96 ? -8.796 -2.189 13.961 1.00 86.50 96 TRP A C 1
ATOM 714 O O . TRP A 1 96 ? -7.654 -2.323 14.396 1.00 86.50 96 TRP A O 1
ATOM 724 N N . MET A 1 97 ? -9.587 -1.169 14.293 1.00 88.00 97 MET A N 1
ATOM 725 C CA . MET A 1 97 ? -9.270 -0.203 15.335 1.00 88.00 97 MET A CA 1
ATOM 726 C C . MET A 1 97 ? -10.015 -0.588 16.617 1.00 88.00 97 MET A C 1
ATOM 728 O O . MET A 1 97 ? -11.248 -0.488 16.652 1.00 88.00 97 MET A O 1
ATOM 732 N N . PRO A 1 98 ? -9.301 -1.002 17.678 1.00 87.81 98 PRO A N 1
ATOM 733 C CA . PRO A 1 98 ? -9.921 -1.303 18.958 1.00 87.81 98 PRO A CA 1
ATOM 734 C C . PRO A 1 98 ? -10.630 -0.078 19.552 1.00 87.81 98 PRO A C 1
ATOM 736 O O . PRO A 1 98 ? -10.137 1.047 19.477 1.00 87.81 98 PRO A O 1
ATOM 739 N N . GLU A 1 99 ? -11.773 -0.305 20.200 1.00 91.25 99 GLU A N 1
ATOM 740 C CA . GLU A 1 99 ? -12.477 0.730 20.975 1.00 91.25 99 GLU A CA 1
ATOM 741 C C . GLU A 1 99 ? -11.679 1.179 22.196 1.00 91.25 99 GLU A C 1
ATOM 743 O O . GLU A 1 99 ? -11.675 2.355 22.557 1.00 91.25 99 GLU A O 1
ATOM 748 N N . ARG A 1 100 ? -10.978 0.237 22.830 1.00 89.00 100 ARG A N 1
ATOM 749 C CA . ARG A 1 100 ? -10.081 0.529 23.946 1.00 89.00 100 ARG A CA 1
ATOM 750 C C . ARG A 1 100 ? -8.737 1.001 23.413 1.00 89.00 100 ARG A C 1
ATOM 752 O O . ARG A 1 100 ? -8.202 0.420 22.474 1.00 89.00 100 ARG A O 1
ATOM 759 N N . ASP A 1 101 ? -8.161 2.008 24.059 1.00 87.12 101 ASP A N 1
ATOM 760 C CA . ASP A 1 101 ? -6.819 2.486 23.729 1.00 87.12 101 ASP A CA 1
ATOM 761 C C . ASP A 1 101 ? -5.759 1.469 24.185 1.00 87.12 101 ASP A C 1
ATOM 763 O O . ASP A 1 101 ? -5.282 1.499 25.320 1.00 87.12 101 ASP A O 1
ATOM 767 N N . ILE A 1 102 ? -5.431 0.516 23.310 1.00 87.19 102 ILE A N 1
ATOM 768 C CA . ILE A 1 102 ? -4.378 -0.474 23.541 1.00 87.19 102 ILE A CA 1
ATOM 769 C C . ILE A 1 102 ? -3.059 0.135 23.077 1.00 87.19 102 ILE A C 1
ATOM 771 O O . ILE A 1 102 ? -2.903 0.454 21.898 1.00 87.19 102 ILE A O 1
ATOM 775 N N . ARG A 1 103 ? -2.096 0.272 23.995 1.00 86.12 103 ARG A N 1
ATOM 776 C CA . ARG A 1 103 ? -0.772 0.823 23.690 1.00 86.12 103 ARG A CA 1
ATOM 777 C C . ARG A 1 103 ? 0.340 -0.186 23.916 1.00 86.12 103 ARG A C 1
ATOM 779 O O . ARG A 1 103 ? 0.393 -0.833 24.958 1.00 86.12 103 ARG A O 1
ATOM 786 N N . ILE A 1 104 ? 1.264 -0.254 22.965 1.00 81.19 104 ILE A N 1
ATOM 787 C CA . ILE A 1 104 ? 2.499 -1.037 23.049 1.00 81.19 104 ILE A CA 1
ATOM 788 C C . ILE A 1 104 ? 3.654 -0.053 22.876 1.00 81.19 104 ILE A C 1
ATOM 790 O O . ILE A 1 104 ? 3.718 0.653 21.873 1.00 81.19 104 ILE A O 1
ATOM 794 N N . LEU A 1 105 ? 4.532 0.051 23.880 1.00 89.81 105 LEU A N 1
ATOM 795 C CA . LEU A 1 105 ? 5.663 0.997 23.889 1.00 89.81 105 LEU A CA 1
ATOM 796 C C . LEU A 1 105 ? 5.256 2.462 23.598 1.00 89.81 105 LEU A C 1
ATOM 798 O O . LEU A 1 105 ? 6.013 3.228 23.014 1.00 89.81 105 LEU A O 1
ATOM 802 N N . GLY A 1 106 ? 4.039 2.851 23.992 1.00 80.44 106 GLY A N 1
ATOM 803 C CA . GLY A 1 106 ? 3.496 4.198 23.782 1.00 80.44 106 GLY A CA 1
ATOM 804 C C . GLY A 1 106 ? 2.758 4.413 22.453 1.00 80.44 106 GLY A C 1
ATOM 805 O O . GLY A 1 106 ? 2.003 5.381 22.352 1.00 80.44 106 GLY A O 1
ATOM 806 N N . GLY A 1 107 ? 2.892 3.505 21.480 1.00 78.38 107 GLY A N 1
ATOM 807 C CA . GLY A 1 107 ? 2.142 3.528 20.220 1.00 78.38 107 GLY A CA 1
ATOM 808 C C . GLY A 1 107 ? 0.785 2.834 20.339 1.00 78.38 107 GLY A C 1
ATOM 809 O O . GLY A 1 107 ? 0.673 1.815 21.020 1.00 78.38 107 GLY A O 1
ATOM 810 N N . ARG A 1 108 ? -0.251 3.369 19.675 1.00 80.38 108 ARG A N 1
ATOM 811 C CA . ARG A 1 108 ? -1.566 2.708 19.585 1.00 80.38 108 ARG A CA 1
ATOM 812 C C . ARG A 1 108 ? -1.456 1.455 18.724 1.00 80.38 108 ARG A C 1
ATOM 814 O O . ARG A 1 108 ? -0.943 1.515 17.610 1.00 80.38 108 ARG A O 1
ATOM 821 N N . TRP A 1 109 ? -1.954 0.339 19.237 1.00 82.25 109 TRP A N 1
ATOM 822 C CA . TRP A 1 109 ? -1.972 -0.929 18.525 1.00 82.25 109 TRP A CA 1
ATOM 823 C C . TRP A 1 109 ? -3.267 -1.075 17.724 1.00 82.25 109 TRP A C 1
ATOM 825 O O . TRP A 1 109 ? -4.363 -0.977 18.275 1.00 82.25 109 TRP A O 1
ATOM 835 N N . ALA A 1 110 ? -3.123 -1.322 1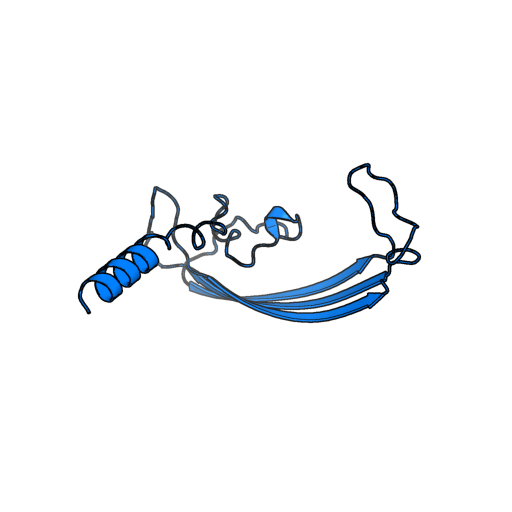6.426 1.00 81.81 110 ALA A N 1
ATOM 836 C CA . ALA A 1 110 ? -4.217 -1.630 15.520 1.00 81.81 110 ALA A CA 1
ATOM 837 C C . ALA A 1 110 ? -3.706 -2.659 14.504 1.00 81.81 110 ALA A C 1
ATOM 839 O O . ALA A 1 110 ? -2.795 -2.335 13.738 1.00 81.81 110 ALA A O 1
ATOM 840 N N . PRO A 1 111 ? -4.205 -3.903 14.529 1.00 81.06 111 PRO A N 1
ATOM 841 C CA . PRO A 1 111 ? -3.776 -4.903 13.570 1.00 81.06 111 PRO A CA 1
ATOM 842 C C . PRO A 1 111 ? -4.430 -4.661 12.209 1.00 81.06 111 PRO A C 1
ATOM 844 O O . PRO A 1 111 ? -5.626 -4.361 12.103 1.00 81.06 111 PRO A O 1
ATOM 847 N N . ASP A 1 112 ? -3.641 -4.863 11.162 1.00 76.94 112 ASP A N 1
ATOM 848 C CA . ASP A 1 112 ? -4.101 -4.937 9.789 1.00 76.94 112 ASP A CA 1
ATOM 849 C C . ASP A 1 112 ? -3.693 -6.274 9.163 1.00 76.94 112 ASP A C 1
ATOM 851 O O . ASP A 1 112 ? -2.741 -6.941 9.572 1.00 76.94 112 ASP A O 1
ATOM 855 N N . PHE A 1 113 ? -4.468 -6.704 8.181 1.00 78.25 113 PHE A N 1
ATOM 856 C CA . PHE A 1 113 ? -4.155 -7.850 7.350 1.00 78.25 113 PHE A CA 1
ATOM 857 C C . PHE A 1 113 ? -4.533 -7.506 5.925 1.00 78.25 113 PHE A C 1
ATOM 859 O O . PHE A 1 113 ? -5.639 -7.037 5.668 1.00 78.25 113 PHE A O 1
ATOM 866 N N . GLY A 1 114 ? -3.643 -7.774 4.983 1.00 77.00 114 GLY A N 1
ATOM 867 C CA . GLY A 1 114 ? -3.957 -7.571 3.585 1.00 77.00 114 GLY A CA 1
ATOM 868 C C . GLY A 1 114 ? -3.301 -8.588 2.683 1.00 77.00 114 GLY A C 1
ATOM 869 O O . GLY A 1 114 ? -2.377 -9.303 3.069 1.00 77.00 114 GLY A O 1
ATOM 870 N N . PHE A 1 115 ? -3.797 -8.629 1.458 1.00 80.06 115 PHE A N 1
ATOM 871 C CA . PHE A 1 115 ? -3.217 -9.396 0.373 1.00 80.06 115 PHE A CA 1
ATOM 872 C C . PHE A 1 115 ? -3.328 -8.592 -0.921 1.00 80.06 115 PHE A C 1
ATOM 874 O O . PHE A 1 115 ? -4.248 -7.793 -1.107 1.00 80.06 115 PHE A O 1
ATOM 881 N N . ALA A 1 116 ? -2.358 -8.785 -1.809 1.00 83.19 116 ALA A N 1
ATOM 882 C CA . ALA A 1 116 ? -2.281 -8.068 -3.072 1.00 83.19 116 ALA A CA 1
ATOM 883 C C . ALA A 1 116 ? -2.535 -9.021 -4.240 1.00 83.19 116 ALA A C 1
ATOM 885 O O . ALA A 1 116 ? -1.903 -10.074 -4.343 1.00 83.19 116 ALA A O 1
ATOM 886 N N . LEU A 1 117 ? -3.423 -8.617 -5.145 1.00 88.19 117 LEU A N 1
ATOM 887 C CA . LEU A 1 117 ? -3.563 -9.202 -6.472 1.00 88.19 117 LEU A CA 1
ATOM 888 C C . LEU A 1 117 ? -2.868 -8.288 -7.475 1.00 88.19 117 LEU A C 1
ATOM 890 O O . LEU A 1 117 ? -3.112 -7.083 -7.494 1.00 88.19 117 LEU A O 1
ATOM 894 N N . LEU A 1 118 ? -1.982 -8.851 -8.293 1.00 90.06 118 LEU A N 1
ATOM 895 C CA . LEU A 1 118 ? -1.132 -8.086 -9.202 1.00 90.06 118 LEU A CA 1
ATOM 896 C C . LEU A 1 118 ? -1.134 -8.731 -10.587 1.00 90.06 118 LEU A C 1
ATOM 898 O O . LEU A 1 118 ? -0.763 -9.895 -10.725 1.00 90.06 118 LEU A O 1
ATOM 902 N N . ASP A 1 119 ? -1.471 -7.947 -11.607 1.00 93.69 119 ASP A N 1
ATOM 903 C CA . ASP A 1 119 ? -1.136 -8.237 -13.000 1.00 93.69 119 ASP A CA 1
ATOM 904 C C . ASP A 1 119 ? 0.123 -7.445 -13.362 1.00 93.69 119 ASP A C 1
ATOM 906 O O . ASP A 1 119 ? 0.117 -6.210 -13.368 1.00 93.69 119 ASP A O 1
ATOM 910 N N . LYS A 1 120 ? 1.222 -8.157 -13.623 1.00 92.19 120 LYS A N 1
ATOM 911 C CA . LYS A 1 120 ? 2.527 -7.567 -13.939 1.00 92.19 120 LYS A CA 1
ATOM 912 C C . LYS A 1 120 ? 2.887 -7.878 -15.384 1.00 92.19 120 LYS A C 1
ATOM 914 O O . LYS A 1 120 ? 3.121 -9.028 -15.744 1.00 92.19 120 LYS A O 1
ATOM 919 N N . ARG A 1 121 ? 2.993 -6.834 -16.200 1.00 93.62 121 ARG A N 1
ATOM 920 C CA . ARG A 1 121 ? 3.502 -6.890 -17.571 1.00 93.62 121 ARG A CA 1
ATOM 921 C C . ARG A 1 121 ? 4.850 -6.179 -17.592 1.00 93.62 121 ARG A C 1
ATOM 923 O O . ARG A 1 121 ? 4.896 -4.950 -17.533 1.00 93.62 121 ARG A O 1
ATOM 930 N N . LEU A 1 122 ? 5.929 -6.950 -17.648 1.00 91.69 122 LEU A N 1
ATOM 931 C CA . LEU A 1 122 ? 7.292 -6.429 -17.711 1.00 91.69 122 LEU A CA 1
ATOM 932 C C . LEU A 1 122 ? 7.911 -6.776 -19.064 1.00 91.69 122 LEU A C 1
ATOM 934 O O . LEU A 1 122 ? 7.813 -7.915 -19.518 1.00 91.69 122 LEU A O 1
ATOM 938 N N . LYS A 1 123 ? 8.545 -5.786 -19.683 1.00 89.75 123 LYS A N 1
ATOM 939 C CA . LYS A 1 123 ? 9.501 -5.955 -20.767 1.00 89.75 123 LYS A CA 1
ATOM 940 C C . LYS A 1 123 ? 10.864 -5.570 -20.205 1.00 89.75 123 LYS A C 1
ATOM 942 O O . LYS A 1 123 ? 11.050 -4.424 -19.793 1.00 89.75 123 LYS A O 1
ATOM 947 N N . VAL A 1 124 ? 11.747 -6.557 -20.144 1.00 82.50 124 VAL A N 1
ATOM 948 C CA . VAL A 1 124 ? 13.120 -6.482 -19.645 1.00 82.50 124 VAL A CA 1
ATOM 949 C C . VAL A 1 124 ? 14.024 -7.230 -20.596 1.00 82.50 124 VAL A C 1
ATOM 951 O O . VAL A 1 124 ? 13.552 -8.234 -21.179 1.00 82.50 124 VAL A O 1
#

Sequence (124 aa):
MKSCVLALLWLLSAMPVMAAAGTSPIGPSGGLLSSAPLGADDFMSGVAPPPGVYWLNYSFHYRADKFTGGDGNEIQVGPLDDFKARITGNVFRYFWMPERDIRILGGRWAPDFGFALLDKRLKV

Radius of gyration: 20.56 Å; chains: 1; bounding box: 38×50×48 Å

Secondary structure (DSSP, 8-state):
-HHHHHHHHHHHHT--SSSSTT--SSSGGGSTT--GGGT-SPTTTT-PPPSEEEEEEEEEEEEES--B-TTS-B--SSTTTT-EEEEEEEEEEEEEE-SS--EETTEEP--EEEEEEEEEEEE-

Foldseek 3Di:
DVVVVVVVVVVVVPDDPPCPPQPDVQAPQRGPPRCVVVVPDDPCSSPDDAFDKDKDKDWDWDWDQFDADPVRDTDCDDQRNRKIKIKTKIKIKIKGQHNDQDDDPRGGDIDMDIDMDMDIDIRD

pLDDT: mean 73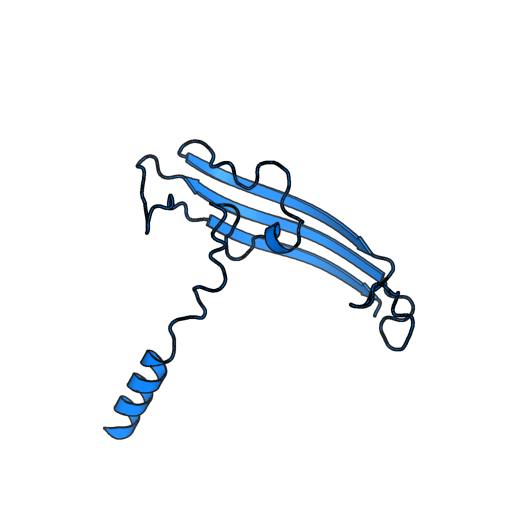.43, std 18.48, range [38.44, 94.81]